Protein AF-A0A9D4Y3X2-F1 (afdb_monomer_lite)

Organism: Pisum sativum (NCBI:txid3888)

Structure (mmCIF, N/CA/C/O backbone):
data_AF-A0A9D4Y3X2-F1
#
_entry.id   AF-A0A9D4Y3X2-F1
#
loop_
_atom_site.group_PDB
_atom_site.id
_atom_site.type_symbol
_atom_site.label_atom_id
_atom_site.label_alt_id
_atom_site.label_comp_id
_atom_site.label_asym_id
_atom_site.label_entity_id
_atom_site.label_seq_id
_atom_site.pdbx_PDB_ins_code
_atom_site.Cartn_x
_atom_site.Cartn_y
_atom_site.Cartn_z
_atom_site.occupancy
_atom_site.B_iso_or_equiv
_atom_site.auth_seq_id
_atom_site.auth_comp_id
_atom_site.auth_asym_id
_atom_site.auth_atom_id
_atom_site.pdbx_PDB_model_num
ATOM 1 N N . LEU A 1 1 ? -19.653 31.927 13.052 1.00 38.72 1 LEU A N 1
ATOM 2 C CA . LEU A 1 1 ? -19.190 30.578 13.449 1.00 38.72 1 LEU A CA 1
ATOM 3 C C . LEU A 1 1 ? -17.800 30.403 12.866 1.00 38.72 1 LEU A C 1
ATOM 5 O O . LEU A 1 1 ? -17.591 30.776 11.722 1.00 38.72 1 LEU A O 1
ATOM 9 N N . LEU A 1 2 ? -16.852 30.051 13.725 1.00 43.47 2 LEU A N 1
ATOM 10 C CA . LEU A 1 2 ? -15.434 30.396 13.639 1.00 43.47 2 LEU A CA 1
ATOM 11 C C . LEU A 1 2 ? -14.735 29.738 12.442 1.00 43.47 2 LEU A C 1
ATOM 13 O O . LEU A 1 2 ? -14.564 28.525 12.418 1.00 43.47 2 LEU A O 1
ATOM 17 N N . VAL A 1 3 ? -14.277 30.555 11.491 1.00 50.66 3 VAL A N 1
ATOM 18 C CA . VAL A 1 3 ? -13.170 30.175 10.609 1.00 50.66 3 VAL A CA 1
ATOM 19 C C . VAL A 1 3 ? -11.924 30.261 11.483 1.00 50.66 3 VAL A C 1
ATOM 21 O O . VAL A 1 3 ? -11.433 31.355 11.749 1.00 5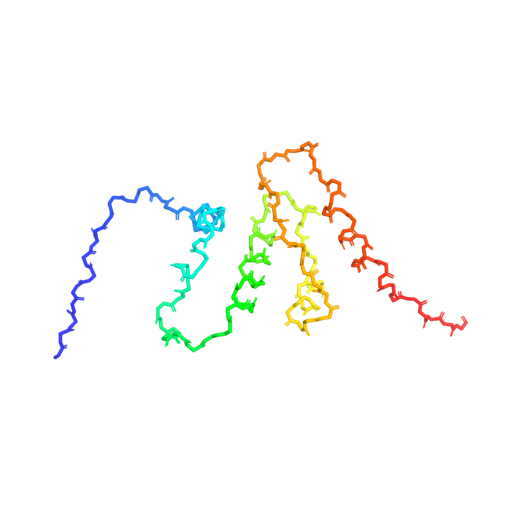0.66 3 VAL A O 1
ATOM 24 N N . THR A 1 4 ? -11.467 29.140 12.035 1.00 52.38 4 THR A N 1
ATOM 25 C CA . THR A 1 4 ? -10.153 29.104 12.684 1.00 52.38 4 THR A CA 1
ATOM 26 C C . THR A 1 4 ? -9.100 29.353 11.603 1.00 52.38 4 THR A C 1
ATOM 28 O O . THR A 1 4 ? -9.112 28.637 10.597 1.00 52.38 4 THR A O 1
ATOM 31 N N . PRO A 1 5 ? -8.213 30.351 11.757 1.00 55.62 5 PRO A N 1
ATOM 32 C CA . PRO A 1 5 ? -7.073 30.510 10.869 1.00 55.62 5 PRO A CA 1
ATOM 33 C C . PRO A 1 5 ? -6.279 29.205 10.841 1.00 55.62 5 PRO A C 1
ATOM 35 O O . PRO A 1 5 ? -6.038 28.608 11.890 1.00 55.62 5 PRO A O 1
ATOM 38 N N . ILE A 1 6 ? -5.896 28.754 9.650 1.00 59.66 6 ILE A N 1
ATOM 39 C CA . ILE A 1 6 ? -4.956 27.647 9.501 1.00 59.66 6 ILE A CA 1
ATOM 40 C C . ILE A 1 6 ? -3.632 28.190 10.040 1.00 59.66 6 ILE A C 1
ATOM 42 O O . ILE A 1 6 ? -2.959 28.962 9.361 1.00 59.66 6 ILE A O 1
ATOM 46 N N . GLU A 1 7 ? -3.308 27.908 11.298 1.00 57.66 7 GLU A N 1
ATOM 47 C CA . GLU A 1 7 ? -1.997 28.252 11.835 1.00 57.66 7 GLU A CA 1
ATOM 48 C C . GLU A 1 7 ? -0.950 27.494 11.005 1.00 57.66 7 GLU A C 1
ATOM 50 O O . GLU A 1 7 ? -1.003 26.261 10.960 1.00 57.66 7 GLU A O 1
ATOM 55 N N . PRO A 1 8 ? 0.007 28.168 10.344 1.00 56.25 8 PRO A N 1
ATOM 56 C CA . PRO A 1 8 ? 1.098 27.481 9.676 1.00 56.25 8 PRO A CA 1
ATOM 57 C C . PRO A 1 8 ? 2.081 27.011 10.753 1.00 56.25 8 PRO A C 1
ATOM 59 O O . PRO A 1 8 ? 3.078 27.663 11.050 1.00 56.25 8 PRO A O 1
ATOM 62 N N . LYS A 1 9 ? 1.768 25.886 11.400 1.00 56.34 9 LYS A N 1
ATOM 63 C CA . LYS A 1 9 ? 2.666 25.189 12.326 1.00 56.34 9 LYS A CA 1
ATOM 64 C C . LYS A 1 9 ? 3.406 24.073 11.602 1.00 56.34 9 LYS A C 1
ATOM 66 O O . LYS A 1 9 ? 3.238 22.902 11.910 1.00 56.34 9 LYS A O 1
ATOM 71 N N . ALA A 1 10 ? 4.245 24.457 10.654 1.00 55.53 10 ALA A N 1
ATOM 72 C CA . ALA A 1 10 ? 5.427 23.687 10.302 1.00 55.53 10 ALA A CA 1
ATOM 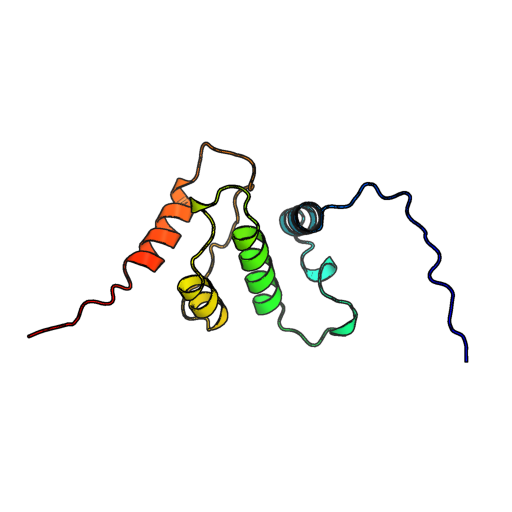73 C C . ALA A 1 10 ? 6.399 24.629 9.594 1.00 55.53 10 ALA A C 1
ATOM 75 O O . ALA A 1 10 ? 6.041 25.244 8.592 1.00 55.53 10 ALA A O 1
ATOM 76 N N . LEU A 1 11 ? 7.629 24.738 10.101 1.00 52.38 11 LEU A N 1
ATOM 77 C CA . LEU A 1 11 ? 8.752 24.932 9.191 1.00 52.38 11 LEU A CA 1
ATOM 78 C C . LEU A 1 11 ? 8.805 23.621 8.407 1.00 52.38 11 LEU A C 1
ATOM 80 O O . LEU A 1 11 ? 9.059 22.592 9.036 1.00 52.38 11 LEU A O 1
ATOM 84 N N . PRO A 1 12 ? 8.443 23.593 7.116 1.00 54.00 12 PRO A N 1
ATOM 85 C CA . PRO A 1 12 ? 8.396 22.339 6.409 1.00 54.00 12 PRO A CA 1
ATOM 86 C C . PRO A 1 12 ? 9.849 21.958 6.143 1.00 54.00 12 PRO A C 1
ATOM 88 O O . PRO A 1 12 ? 10.492 22.483 5.242 1.00 54.00 12 PRO A O 1
ATOM 91 N N . GLU A 1 13 ? 10.362 20.987 6.887 1.00 54.47 13 GLU A N 1
ATOM 92 C CA . GLU A 1 13 ? 10.879 19.846 6.143 1.00 54.47 13 GLU A CA 1
ATOM 93 C C . GLU A 1 13 ? 9.735 19.480 5.191 1.00 54.47 13 GLU A C 1
ATOM 95 O O . GLU A 1 13 ? 8.633 19.178 5.651 1.00 54.47 13 GLU A O 1
ATOM 100 N N . GLU A 1 14 ? 9.908 19.721 3.891 1.00 57.09 14 GLU A N 1
ATOM 101 C CA . GLU A 1 14 ? 8.933 19.333 2.875 1.00 57.09 14 GLU A CA 1
ATOM 102 C C . GLU A 1 14 ? 8.758 17.817 2.995 1.00 57.09 14 GLU A C 1
ATOM 104 O O . GLU A 1 14 ? 9.523 17.045 2.426 1.00 57.09 14 GLU A O 1
ATOM 109 N N . LEU A 1 15 ? 7.821 17.381 3.840 1.00 63.19 15 LEU A N 1
ATOM 110 C CA . LEU A 1 15 ? 7.575 15.971 4.078 1.00 63.19 15 LEU A CA 1
ATOM 111 C C . LEU A 1 15 ? 7.055 15.397 2.768 1.00 63.19 15 LEU A C 1
ATOM 113 O O . LEU A 1 15 ? 5.909 15.629 2.376 1.00 63.19 15 LEU A O 1
ATOM 117 N N . VAL A 1 16 ? 7.919 14.659 2.080 1.00 85.56 16 VAL A N 1
ATOM 118 C CA . VAL A 1 16 ? 7.540 13.890 0.905 1.00 85.56 16 VAL A CA 1
ATOM 119 C C . VAL A 1 16 ? 6.562 12.825 1.384 1.00 85.56 16 VAL A C 1
ATOM 121 O O . VAL A 1 16 ? 6.905 11.955 2.184 1.00 85.56 16 VAL A O 1
ATOM 124 N N . LEU A 1 17 ? 5.314 12.915 0.919 1.00 89.19 17 LEU A N 1
ATOM 125 C CA . LEU A 1 17 ? 4.233 12.038 1.370 1.00 89.19 17 LEU A CA 1
ATOM 126 C C . LEU A 1 17 ? 4.603 10.557 1.209 1.00 89.19 17 LEU A C 1
ATOM 128 O O . LEU A 1 17 ? 4.329 9.758 2.097 1.00 89.19 17 LEU A O 1
ATOM 132 N N . VAL A 1 18 ? 5.263 10.214 0.100 1.00 88.88 18 VAL A N 1
ATOM 133 C CA . VAL A 1 18 ? 5.710 8.848 -0.204 1.00 88.88 18 VAL A CA 1
ATOM 134 C C . VAL A 1 18 ? 6.680 8.335 0.863 1.00 88.88 18 VAL A C 1
ATOM 136 O O . VAL A 1 18 ? 6.484 7.232 1.367 1.00 88.88 18 VAL A O 1
ATOM 139 N N . ASP A 1 19 ? 7.658 9.149 1.269 1.00 88.50 19 ASP A N 1
ATOM 140 C CA . ASP A 1 19 ? 8.624 8.781 2.308 1.00 88.50 19 ASP A CA 1
ATOM 141 C C . ASP A 1 19 ? 7.932 8.571 3.655 1.00 88.50 19 ASP A C 1
ATOM 143 O O . ASP A 1 19 ? 8.158 7.569 4.332 1.00 88.50 19 ASP A O 1
ATOM 147 N N . TRP A 1 20 ? 7.029 9.480 4.033 1.00 90.56 20 TRP A N 1
ATOM 148 C CA . TRP A 1 20 ? 6.286 9.357 5.286 1.00 90.56 20 TRP A CA 1
ATOM 149 C C . TRP A 1 20 ? 5.405 8.101 5.317 1.00 90.56 20 TRP A C 1
ATOM 151 O O . TRP A 1 20 ? 5.414 7.367 6.307 1.00 90.56 20 TRP A O 1
ATOM 161 N N . VAL A 1 21 ? 4.679 7.817 4.231 1.00 91.94 21 VAL A N 1
ATOM 162 C CA . VAL A 1 21 ? 3.850 6.608 4.107 1.00 91.94 21 VAL A CA 1
ATOM 163 C C . VAL A 1 21 ? 4.714 5.345 4.157 1.00 91.94 21 VAL A C 1
ATOM 165 O O . VAL A 1 21 ? 4.344 4.376 4.822 1.00 91.94 21 VAL A O 1
ATOM 168 N N . TRP A 1 22 ? 5.877 5.355 3.502 1.00 90.25 22 TRP A N 1
ATOM 169 C CA . TRP A 1 22 ? 6.813 4.234 3.506 1.00 90.25 22 TRP A CA 1
ATOM 170 C C . TRP A 1 22 ? 7.328 3.907 4.915 1.00 90.25 22 TRP A C 1
ATOM 172 O O . TRP A 1 22 ? 7.354 2.739 5.311 1.00 90.25 22 TRP A O 1
ATOM 182 N N . GLU A 1 23 ? 7.696 4.921 5.703 1.00 91.31 23 GLU A N 1
ATOM 183 C CA . GLU A 1 23 ? 8.115 4.715 7.094 1.00 91.31 23 GLU A CA 1
ATOM 184 C C . GLU A 1 23 ? 6.987 4.099 7.936 1.00 91.31 23 GLU A C 1
ATOM 186 O O . GLU A 1 23 ? 7.203 3.075 8.587 1.00 91.31 23 GLU A O 1
ATOM 191 N N . ARG A 1 24 ? 5.757 4.625 7.835 1.00 93.50 24 ARG A N 1
ATOM 192 C CA . ARG A 1 24 ? 4.597 4.070 8.558 1.00 93.50 24 ARG A CA 1
ATOM 193 C C . ARG A 1 24 ? 4.293 2.629 8.156 1.00 93.50 24 ARG A C 1
ATOM 195 O O . ARG A 1 24 ? 3.951 1.822 9.021 1.00 93.50 24 ARG A O 1
ATOM 202 N N . TYR A 1 25 ? 4.443 2.293 6.874 1.00 90.75 25 TYR A N 1
ATOM 203 C CA . TYR A 1 25 ? 4.286 0.926 6.378 1.00 90.75 25 TYR A CA 1
ATOM 204 C C . TYR A 1 25 ? 5.291 -0.034 7.024 1.00 90.75 25 TYR A C 1
ATOM 206 O O . TYR A 1 25 ? 4.880 -1.049 7.587 1.00 90.75 25 TYR A O 1
ATOM 214 N N . LYS A 1 26 ? 6.588 0.307 7.022 1.00 89.88 26 LYS A N 1
ATOM 215 C CA . LYS A 1 26 ? 7.640 -0.526 7.638 1.00 89.88 26 LYS A CA 1
ATOM 216 C C . LYS A 1 26 ? 7.430 -0.746 9.132 1.00 89.88 26 LYS A C 1
ATOM 218 O O . LYS A 1 26 ? 7.781 -1.794 9.662 1.00 89.88 26 LYS A O 1
ATOM 223 N N . GLU A 1 27 ? 6.879 0.247 9.817 1.00 92.44 27 GLU A N 1
ATOM 224 C CA . GLU A 1 27 ? 6.611 0.177 11.251 1.00 92.44 27 GLU A CA 1
ATOM 225 C C . GLU A 1 27 ? 5.307 -0.564 11.590 1.00 92.44 27 GLU A C 1
ATOM 227 O O . GLU A 1 27 ? 4.956 -0.678 12.765 1.00 92.44 27 GLU A O 1
ATOM 232 N N . GLY A 1 28 ? 4.564 -1.040 10.583 1.00 89.69 28 GLY A N 1
ATOM 233 C CA . GLY A 1 28 ? 3.264 -1.686 10.768 1.00 89.69 28 GLY A CA 1
ATOM 234 C C . GLY A 1 28 ? 2.156 -0.722 11.203 1.00 89.69 28 GLY A C 1
ATOM 235 O O . GLY A 1 28 ? 1.106 -1.161 11.664 1.00 89.69 28 GLY A O 1
ATOM 236 N N . ARG A 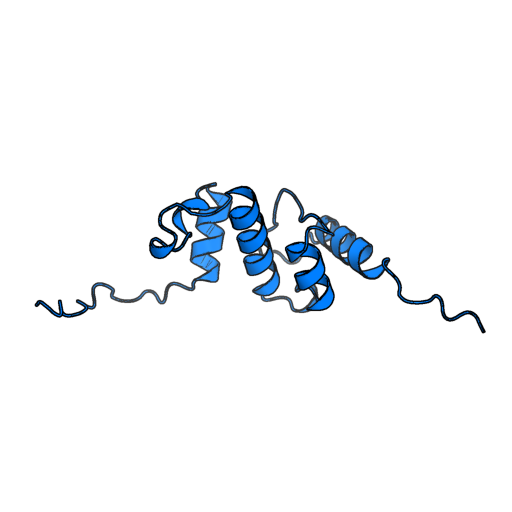1 29 ? 2.360 0.593 11.057 1.00 92.81 29 ARG A N 1
ATOM 237 C CA . ARG A 1 29 ? 1.431 1.650 11.491 1.00 92.81 29 ARG A CA 1
ATOM 238 C C . ARG A 1 29 ? 0.629 2.228 10.330 1.00 92.81 29 ARG A C 1
ATOM 240 O O . ARG A 1 29 ? 0.389 3.428 10.250 1.00 92.81 29 ARG A O 1
ATOM 247 N N . VAL A 1 30 ? 0.195 1.355 9.424 1.00 88.50 30 VAL A N 1
ATOM 248 C CA . VAL A 1 30 ? -0.522 1.724 8.193 1.00 88.50 30 VAL A CA 1
ATOM 249 C C . VAL A 1 30 ? -1.817 2.481 8.489 1.00 88.50 30 VAL A C 1
ATOM 251 O O . VAL A 1 30 ? -2.149 3.411 7.772 1.00 88.50 30 VAL A O 1
ATOM 254 N N . LEU A 1 31 ? -2.521 2.181 9.580 1.00 92.25 31 LEU A N 1
ATOM 255 C CA . LEU A 1 31 ? -3.766 2.886 9.909 1.00 92.25 31 LEU A CA 1
ATOM 256 C C . LEU A 1 31 ? -3.568 4.375 10.246 1.00 92.25 31 LEU A C 1
ATOM 258 O O . LEU A 1 31 ? -4.512 5.151 10.143 1.00 92.25 31 LEU A O 1
ATOM 262 N N . GLU A 1 32 ? -2.349 4.803 10.591 1.00 93.12 32 GLU A N 1
ATOM 263 C CA . GLU A 1 32 ? -2.044 6.216 10.864 1.00 93.12 32 GLU A CA 1
ATOM 264 C C . GLU A 1 32 ? -2.018 7.081 9.597 1.00 93.12 32 GLU A C 1
ATOM 266 O O . GLU A 1 32 ? -2.061 8.307 9.694 1.00 93.12 32 GLU A O 1
ATOM 271 N N . VAL A 1 33 ? -1.944 6.463 8.413 1.00 92.75 33 VAL A N 1
ATOM 272 C CA . VAL A 1 33 ? -1.936 7.184 7.132 1.00 92.75 33 VAL A CA 1
ATOM 273 C C . VAL A 1 33 ? -3.333 7.431 6.566 1.00 92.75 33 VAL A C 1
ATOM 275 O O . VAL A 1 33 ? -3.479 8.158 5.585 1.00 92.75 33 VAL A O 1
ATOM 278 N N . VAL A 1 34 ? -4.353 6.792 7.142 1.00 94.19 34 VAL A N 1
ATOM 279 C CA . VAL A 1 34 ? -5.720 6.834 6.626 1.00 94.19 34 VAL A CA 1
ATOM 280 C C . VAL A 1 34 ? -6.314 8.214 6.881 1.00 94.19 34 VAL A C 1
ATOM 282 O O . VAL A 1 34 ? -6.161 8.767 7.970 1.00 94.19 34 VAL A O 1
ATOM 285 N N . ASP A 1 35 ? -7.013 8.770 5.885 1.00 94.25 35 ASP A N 1
ATOM 286 C CA . ASP A 1 35 ? -7.670 10.070 6.031 1.00 94.25 35 ASP A CA 1
ATOM 287 C C . ASP A 1 35 ? -8.663 10.020 7.210 1.00 94.25 35 ASP A C 1
ATOM 289 O O . ASP A 1 35 ? -9.620 9.235 7.174 1.00 94.25 35 ASP A O 1
ATOM 293 N N . PRO A 1 36 ? -8.495 10.874 8.240 1.00 93.12 36 PRO A N 1
ATOM 294 C CA . PRO A 1 36 ? -9.397 10.919 9.384 1.00 93.12 36 PRO A CA 1
ATOM 295 C C . PRO A 1 36 ? -10.866 11.136 9.006 1.00 93.12 36 PRO A C 1
ATOM 297 O O . PRO A 1 36 ? -11.744 10.718 9.755 1.00 93.12 36 PRO A O 1
ATOM 300 N N . LYS A 1 37 ? -11.150 11.751 7.848 1.00 95.56 37 LYS A N 1
ATOM 301 C CA . LYS A 1 37 ? -12.513 11.984 7.339 1.00 95.56 37 LYS A CA 1
ATOM 302 C C . LYS A 1 37 ? -13.252 10.709 6.947 1.00 95.56 37 LYS A C 1
ATOM 304 O O . LYS A 1 37 ? -14.473 10.748 6.809 1.00 95.56 37 LYS A O 1
ATOM 309 N N . LEU A 1 38 ? -12.543 9.596 6.759 1.00 94.81 38 LEU A N 1
ATOM 310 C CA . LEU A 1 38 ? -13.178 8.295 6.561 1.00 94.81 38 LEU A CA 1
ATOM 311 C C . LEU A 1 38 ? -13.834 7.791 7.852 1.00 94.81 38 LEU A C 1
ATOM 313 O O . LEU A 1 38 ? -14.689 6.915 7.785 1.00 94.81 38 LEU A O 1
ATOM 317 N N . ASN A 1 39 ? -13.506 8.366 9.018 1.00 92.94 39 ASN A N 1
ATOM 318 C CA . ASN A 1 39 ? -14.158 8.085 10.301 1.00 92.94 39 ASN A CA 1
ATOM 319 C C . ASN A 1 39 ? -14.210 6.583 10.659 1.00 92.94 39 ASN A C 1
ATOM 321 O O . ASN A 1 39 ? -15.168 6.126 11.279 1.00 92.94 39 ASN A O 1
ATOM 325 N N . GLY A 1 40 ? -13.200 5.804 10.259 1.00 92.25 40 GLY A N 1
ATOM 326 C CA . GLY A 1 40 ? -13.178 4.352 10.478 1.00 92.25 40 GLY A CA 1
ATOM 327 C C . GLY A 1 40 ? -14.076 3.544 9.532 1.00 92.25 40 GLY A C 1
ATOM 328 O O . GLY A 1 40 ? -14.160 2.331 9.674 1.00 92.25 40 GLY A O 1
ATOM 329 N N . ASN A 1 41 ? -14.744 4.186 8.568 1.00 95.81 41 ASN A N 1
ATOM 330 C CA . ASN A 1 41 ? -15.584 3.523 7.570 1.00 95.81 41 ASN A CA 1
ATOM 331 C C . ASN A 1 41 ? -14.738 3.052 6.383 1.00 95.81 41 ASN A C 1
ATOM 333 O O . ASN A 1 41 ? -14.846 3.580 5.276 1.00 95.81 41 ASN A O 1
ATOM 337 N N . PHE A 1 42 ? -13.866 2.087 6.634 1.00 94.81 42 PHE A N 1
ATOM 338 C CA . PHE A 1 42 ? -13.033 1.453 5.621 1.00 94.81 42 PHE A CA 1
ATOM 339 C C . PHE A 1 42 ? -12.735 0.013 6.030 1.00 94.81 42 PHE A C 1
ATOM 341 O O . PHE A 1 42 ? -12.779 -0.326 7.214 1.00 94.81 42 PHE A O 1
ATOM 348 N N . ASP A 1 43 ? -12.410 -0.820 5.051 1.00 94.94 43 ASP A N 1
ATOM 349 C CA . ASP A 1 43 ? -11.860 -2.143 5.303 1.00 94.94 43 ASP A CA 1
ATOM 350 C C . ASP A 1 43 ? -10.328 -2.052 5.435 1.00 94.94 43 ASP A C 1
ATOM 352 O O . ASP A 1 43 ? -9.648 -1.438 4.609 1.00 94.94 43 ASP A O 1
ATOM 356 N N . GLU A 1 44 ? -9.765 -2.624 6.503 1.00 93.31 44 GLU A N 1
ATOM 357 C CA . GLU A 1 44 ? -8.321 -2.549 6.766 1.00 93.31 44 GLU A CA 1
ATOM 358 C C . GLU A 1 44 ? -7.490 -3.274 5.697 1.00 93.31 44 GLU A C 1
ATOM 360 O O . GLU A 1 44 ? -6.371 -2.848 5.389 1.00 93.31 44 GLU A O 1
ATOM 365 N N . SER A 1 45 ? -8.026 -4.349 5.111 1.00 91.81 45 SER A N 1
ATOM 366 C CA . SER A 1 45 ? -7.348 -5.095 4.052 1.00 91.81 45 SER A CA 1
ATOM 367 C C . SER A 1 45 ? -7.313 -4.297 2.748 1.00 91.81 45 SER A C 1
ATOM 369 O O . SER A 1 45 ? -6.261 -4.230 2.106 1.00 91.81 45 SER A O 1
ATOM 371 N N . GLU A 1 46 ? -8.399 -3.589 2.418 1.00 93.56 46 GLU A N 1
ATOM 372 C CA . GLU A 1 46 ? -8.442 -2.671 1.276 1.00 93.56 46 GLU A CA 1
ATOM 373 C C . GLU A 1 46 ? -7.478 -1.496 1.467 1.00 93.56 46 GLU A C 1
ATOM 375 O O . GLU A 1 46 ? -6.724 -1.162 0.552 1.00 93.56 46 GLU A O 1
ATOM 380 N N . VAL A 1 47 ? -7.427 -0.906 2.667 1.00 94.25 47 VAL A N 1
ATOM 381 C CA . VAL A 1 47 ? -6.463 0.158 2.994 1.00 94.25 47 VAL A CA 1
ATOM 382 C C . VAL A 1 47 ? -5.028 -0.326 2.810 1.00 94.25 47 VAL A C 1
ATOM 384 O O . VAL A 1 47 ? -4.225 0.355 2.169 1.00 94.25 47 VAL A O 1
ATOM 387 N N . MET A 1 48 ? -4.697 -1.504 3.342 1.00 92.38 48 MET A N 1
ATOM 388 C CA . MET A 1 48 ? -3.365 -2.090 3.201 1.00 92.38 48 MET A CA 1
ATOM 389 C C . MET A 1 48 ? -3.011 -2.319 1.727 1.00 92.38 48 MET A C 1
ATOM 391 O O . MET A 1 48 ? -1.908 -1.977 1.296 1.00 92.38 48 MET A O 1
ATOM 395 N N . MET A 1 49 ? -3.938 -2.869 0.940 1.00 93.38 49 MET A N 1
ATOM 396 C CA . MET A 1 49 ? -3.753 -3.097 -0.492 1.00 93.38 49 MET A CA 1
ATOM 397 C C . MET A 1 49 ? -3.532 -1.783 -1.251 1.00 93.38 49 MET A C 1
ATOM 399 O O . MET A 1 49 ? -2.547 -1.661 -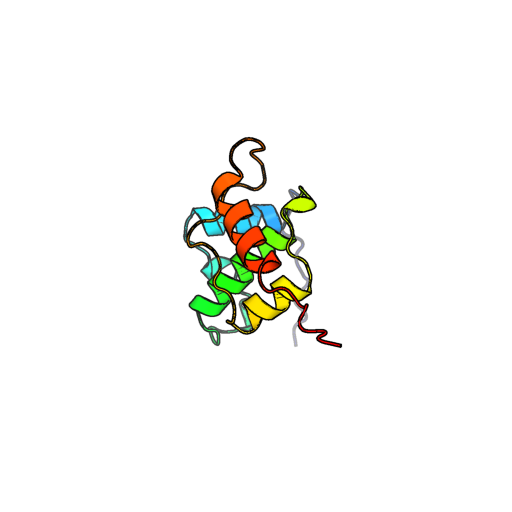1.979 1.00 93.38 49 MET A O 1
ATOM 403 N N . VAL A 1 50 ? -4.415 -0.794 -1.078 1.00 94.56 50 VAL A N 1
ATOM 404 C CA . VAL A 1 50 ? -4.342 0.494 -1.788 1.00 94.56 50 VAL A CA 1
ATOM 405 C C . VAL A 1 50 ? -3.065 1.240 -1.426 1.00 94.56 50 VAL A C 1
ATOM 407 O O . VAL A 1 50 ? -2.422 1.820 -2.300 1.00 94.56 50 VAL A O 1
ATOM 410 N N . LEU A 1 51 ? -2.648 1.187 -0.162 1.00 93.88 51 LEU A N 1
ATOM 411 C CA . LEU A 1 51 ? -1.404 1.803 0.274 1.00 93.88 51 LEU A CA 1
ATOM 412 C C . LEU A 1 51 ? -0.184 1.151 -0.373 1.00 93.88 51 LEU A C 1
ATOM 414 O O . LEU A 1 51 ? 0.682 1.850 -0.900 1.00 93.88 51 LEU A O 1
ATOM 418 N N . LYS A 1 52 ? -0.132 -0.185 -0.382 1.00 91.88 52 LYS A N 1
ATOM 419 C CA . LYS A 1 52 ? 0.938 -0.916 -1.063 1.00 91.88 52 LYS A CA 1
ATOM 420 C C . LYS A 1 52 ? 0.973 -0.584 -2.555 1.00 91.88 52 LYS A C 1
ATOM 422 O O . LYS A 1 52 ? 2.040 -0.303 -3.093 1.00 91.88 52 LYS A O 1
ATOM 427 N N . LEU A 1 53 ? -0.189 -0.566 -3.209 1.00 93.50 53 LEU A N 1
ATOM 428 C CA . LEU A 1 53 ? -0.311 -0.220 -4.623 1.00 93.50 53 LEU A CA 1
ATOM 429 C C . LEU A 1 53 ? 0.169 1.210 -4.898 1.00 93.50 53 LEU A C 1
ATOM 431 O O . LEU A 1 53 ? 0.928 1.427 -5.838 1.00 93.50 53 LEU A O 1
ATOM 435 N N . GLY A 1 54 ? -0.217 2.170 -4.054 1.00 93.50 54 GLY A N 1
ATOM 436 C CA . GLY A 1 54 ? 0.224 3.561 -4.141 1.00 93.50 54 GLY A CA 1
ATOM 437 C C . GLY A 1 54 ? 1.743 3.702 -4.043 1.00 93.50 54 GLY A C 1
ATOM 438 O O . GLY A 1 54 ? 2.345 4.367 -4.883 1.00 93.50 54 GLY A O 1
ATOM 439 N N . LEU A 1 55 ? 2.373 3.012 -3.087 1.00 91.00 55 LEU A N 1
ATOM 440 C CA . LEU A 1 55 ? 3.832 2.999 -2.927 1.00 91.00 55 LEU A CA 1
ATOM 441 C C . LEU A 1 55 ? 4.554 2.459 -4.171 1.00 91.00 55 LEU A C 1
ATOM 443 O O . LEU A 1 55 ? 5.561 3.026 -4.591 1.00 91.00 55 LEU A O 1
ATOM 447 N N . ILE A 1 56 ? 4.029 1.401 -4.793 1.00 89.00 56 ILE A N 1
ATOM 448 C CA . ILE A 1 56 ? 4.595 0.842 -6.029 1.00 89.00 56 ILE A CA 1
ATOM 449 C C . ILE A 1 56 ? 4.402 1.816 -7.203 1.00 89.00 56 ILE A C 1
ATOM 451 O O . ILE A 1 56 ? 5.335 2.065 -7.965 1.00 89.00 56 ILE A O 1
ATOM 455 N N . CYS A 1 57 ? 3.209 2.394 -7.357 1.00 92.25 57 CYS A N 1
ATOM 456 C CA . CYS A 1 57 ? 2.915 3.372 -8.409 1.00 92.25 57 CYS A CA 1
ATOM 457 C C . CYS A 1 57 ? 3.797 4.627 -8.314 1.00 92.25 57 CYS A C 1
ATOM 459 O O . CYS A 1 57 ? 4.110 5.238 -9.338 1.00 92.25 57 CYS A O 1
ATOM 461 N N . SER A 1 58 ? 4.211 4.996 -7.101 1.00 90.81 58 SER A N 1
ATOM 462 C CA . SER A 1 58 ? 5.100 6.124 -6.818 1.00 90.81 58 SER A CA 1
ATOM 463 C C . SER A 1 58 ? 6.592 5.772 -6.835 1.00 90.81 58 SER A C 1
ATOM 465 O O . SER A 1 58 ? 7.397 6.607 -6.439 1.00 90.81 58 SER A O 1
ATOM 467 N N . ASN A 1 59 ? 6.982 4.575 -7.285 1.00 86.00 59 ASN A N 1
ATOM 468 C CA . ASN A 1 59 ? 8.389 4.186 -7.352 1.00 86.00 59 ASN A CA 1
ATOM 469 C C . ASN A 1 59 ? 9.171 5.039 -8.374 1.00 86.00 59 ASN A C 1
ATOM 471 O O . ASN A 1 59 ? 8.694 5.287 -9.487 1.00 86.00 59 ASN A O 1
ATOM 475 N N . ASP A 1 60 ? 10.388 5.447 -8.004 1.00 83.06 60 ASP A N 1
ATOM 476 C CA . ASP A 1 60 ? 11.277 6.261 -8.842 1.00 83.06 60 ASP A CA 1
ATOM 477 C C . ASP A 1 60 ? 11.769 5.516 -10.091 1.00 83.06 60 ASP A C 1
ATOM 479 O O . ASP A 1 60 ? 12.081 6.140 -11.108 1.00 83.06 60 ASP A O 1
ATOM 483 N N . VAL A 1 61 ? 11.822 4.182 -10.041 1.00 82.94 61 VAL A N 1
ATOM 484 C CA . VAL A 1 61 ? 12.231 3.325 -11.154 1.00 82.94 61 VAL A CA 1
ATOM 485 C C . VAL A 1 61 ? 11.013 3.023 -12.039 1.00 82.94 61 VAL A C 1
ATOM 487 O O . VAL A 1 61 ? 10.120 2.271 -11.637 1.00 82.94 61 VAL A O 1
ATOM 490 N N . PRO A 1 62 ? 10.952 3.539 -13.285 1.00 85.69 62 PRO A N 1
ATOM 491 C CA . PRO A 1 62 ? 9.754 3.432 -14.114 1.00 85.69 62 PRO A CA 1
ATOM 492 C C . PRO A 1 62 ? 9.312 2.005 -14.433 1.00 85.69 62 PRO A C 1
ATOM 494 O O . PRO A 1 62 ? 8.118 1.787 -14.607 1.00 85.69 62 PRO A O 1
ATOM 497 N N . THR A 1 63 ? 10.254 1.063 -14.521 1.00 82.44 63 THR A N 1
ATOM 498 C CA . THR A 1 63 ? 10.006 -0.345 -14.867 1.00 82.44 63 THR A CA 1
ATOM 499 C C . THR A 1 63 ? 9.363 -1.146 -13.734 1.00 82.44 63 THR A C 1
ATOM 501 O O . THR A 1 63 ? 8.809 -2.204 -13.999 1.00 82.44 63 THR A O 1
ATOM 504 N N . ILE A 1 64 ? 9.394 -0.641 -12.495 1.00 82.19 64 ILE A N 1
ATOM 505 C CA . ILE A 1 64 ? 8.716 -1.250 -11.337 1.00 82.19 64 ILE A CA 1
ATOM 506 C C . ILE A 1 64 ? 7.239 -0.833 -11.285 1.00 82.19 64 ILE A C 1
ATOM 508 O O . ILE A 1 64 ? 6.401 -1.532 -10.719 1.00 82.19 64 ILE A O 1
ATOM 512 N N . ARG A 1 65 ? 6.881 0.313 -11.870 1.00 87.94 65 ARG A N 1
ATOM 513 C CA . ARG A 1 65 ? 5.507 0.815 -11.792 1.00 87.94 65 ARG A CA 1
ATOM 514 C C . ARG A 1 65 ? 4.565 -0.074 -12.614 1.00 87.94 65 ARG A C 1
ATOM 516 O O . ARG A 1 65 ? 4.854 -0.336 -13.782 1.00 87.94 65 ARG A O 1
ATOM 523 N N . PRO A 1 66 ? 3.414 -0.491 -12.063 1.00 89.88 66 PRO A N 1
ATOM 524 C CA . PRO A 1 66 ? 2.428 -1.242 -12.819 1.00 89.88 66 PRO A CA 1
ATOM 525 C C . PRO A 1 66 ? 1.809 -0.369 -13.915 1.00 89.88 66 PRO A C 1
ATOM 527 O O . PRO A 1 66 ? 1.590 0.833 -13.756 1.00 89.88 66 PRO A O 1
ATOM 530 N N . SER A 1 67 ? 1.460 -0.994 -15.033 1.00 91.44 67 SER A N 1
ATOM 531 C CA . SER A 1 67 ? 0.563 -0.411 -16.025 1.00 91.44 67 SER A CA 1
ATOM 532 C C . SER A 1 67 ? -0.827 -0.175 -15.429 1.00 91.44 67 SER A C 1
ATOM 534 O O . SER A 1 67 ? -1.276 -0.898 -14.538 1.00 91.44 67 SER A O 1
ATOM 536 N N . MET A 1 68 ? -1.576 0.778 -15.988 1.00 94.81 68 MET A N 1
ATOM 537 C CA . MET A 1 68 ? -2.941 1.062 -15.527 1.00 94.81 68 MET A CA 1
ATOM 538 C C . MET A 1 68 ? -3.872 -0.155 -15.583 1.00 94.81 68 MET A C 1
ATOM 540 O O . MET A 1 68 ? -4.736 -0.300 -14.725 1.00 94.81 68 MET A O 1
ATOM 544 N N . ARG A 1 69 ? -3.675 -1.066 -16.547 1.00 92.88 69 ARG A N 1
ATOM 545 C CA . ARG A 1 69 ? -4.431 -2.326 -16.601 1.00 92.88 69 ARG A CA 1
ATOM 546 C C . ARG A 1 69 ? -4.167 -3.184 -15.364 1.00 92.88 69 ARG A C 1
ATOM 548 O O . ARG A 1 69 ? -5.099 -3.756 -14.819 1.00 92.88 69 ARG A O 1
ATOM 555 N N . GLN A 1 70 ? -2.915 -3.279 -14.926 1.00 90.00 70 GLN A N 1
ATOM 556 C CA . GLN A 1 70 ? -2.542 -4.045 -13.736 1.00 90.00 70 GLN A CA 1
ATOM 557 C C . GLN A 1 70 ? -3.092 -3.389 -12.464 1.00 90.00 70 GLN A C 1
ATOM 559 O O . GLN A 1 70 ? -3.646 -4.089 -11.626 1.00 90.00 70 GLN A O 1
ATOM 564 N N . VAL A 1 71 ? -3.017 -2.056 -12.361 1.00 93.38 71 VAL A N 1
ATOM 565 C CA . VAL A 1 71 ? -3.596 -1.281 -11.246 1.00 93.38 71 VAL A CA 1
ATOM 566 C C . VAL A 1 71 ? -5.081 -1.595 -11.069 1.00 93.38 71 VAL A C 1
ATOM 568 O O . VAL A 1 71 ? -5.497 -1.935 -9.969 1.00 93.38 71 VAL A O 1
ATOM 571 N N . VAL A 1 72 ? -5.868 -1.530 -12.148 1.00 95.00 72 VAL A N 1
ATOM 572 C CA . VAL A 1 72 ? -7.313 -1.809 -12.092 1.00 95.00 72 VAL A CA 1
ATOM 573 C C . VAL A 1 72 ? -7.582 -3.247 -11.655 1.00 95.00 72 VAL A C 1
ATOM 575 O O . VAL A 1 72 ? -8.368 -3.455 -10.745 1.00 95.00 72 VAL A O 1
ATOM 578 N N . ARG A 1 73 ? -6.865 -4.231 -12.209 1.00 93.00 73 ARG A N 1
ATOM 579 C CA . ARG A 1 73 ? -7.036 -5.643 -11.824 1.00 93.00 73 ARG A CA 1
ATOM 580 C C . ARG A 1 73 ? -6.726 -5.912 -10.351 1.00 93.00 73 ARG A C 1
ATOM 582 O O . ARG A 1 73 ? -7.376 -6.753 -9.743 1.00 93.00 73 ARG A O 1
ATOM 589 N N . ILE A 1 74 ? -5.742 -5.215 -9.782 1.00 93.12 74 ILE A N 1
ATOM 590 C CA . ILE A 1 74 ? -5.435 -5.302 -8.347 1.00 93.12 74 ILE A CA 1
ATOM 591 C C . ILE A 1 74 ? -6.576 -4.683 -7.531 1.00 93.12 74 ILE A C 1
ATOM 593 O O . ILE A 1 74 ? -7.034 -5.297 -6.576 1.00 93.12 74 ILE A O 1
ATOM 597 N N . LEU A 1 75 ? -7.069 -3.504 -7.926 1.00 94.19 75 LEU A N 1
ATOM 598 C CA . LEU A 1 75 ? -8.188 -2.834 -7.250 1.00 94.19 75 LEU A CA 1
ATOM 599 C C . LEU A 1 75 ? -9.505 -3.621 -7.339 1.00 94.19 75 LEU A C 1
ATOM 601 O O . LEU A 1 75 ? -10.289 -3.583 -6.398 1.00 94.19 75 LEU A O 1
ATOM 605 N N . ASP A 1 76 ? -9.720 -4.357 -8.430 1.00 94.12 76 ASP A N 1
ATOM 606 C CA . ASP A 1 76 ? -10.862 -5.260 -8.618 1.00 94.12 76 ASP A CA 1
ATOM 607 C C . ASP A 1 76 ? -10.687 -6.604 -7.877 1.00 94.12 76 ASP A C 1
ATOM 609 O O . ASP A 1 76 ? -11.578 -7.454 -7.906 1.00 94.12 76 ASP A O 1
ATOM 613 N N . GLY A 1 77 ? -9.542 -6.825 -7.217 1.00 89.62 77 GLY A N 1
ATOM 614 C CA . GLY A 1 77 ? -9.245 -8.052 -6.472 1.00 89.62 77 GLY A CA 1
ATOM 615 C C . GLY A 1 77 ? -8.917 -9.266 -7.347 1.00 89.62 77 GLY A C 1
ATOM 616 O O . GLY A 1 77 ? -8.855 -10.386 -6.847 1.00 89.62 77 GLY A O 1
ATOM 617 N N . GLU A 1 78 ? -8.683 -9.081 -8.650 1.00 89.06 78 GLU A N 1
ATOM 618 C CA . GLU A 1 78 ? -8.296 -10.172 -9.554 1.00 89.06 78 GLU A CA 1
ATOM 619 C C . GLU A 1 78 ? -6.853 -10.642 -9.331 1.00 89.06 78 GLU A C 1
ATOM 621 O O . GLU A 1 78 ? -6.472 -11.730 -9.772 1.00 89.06 78 GLU A O 1
ATOM 626 N N . VAL A 1 79 ? -6.020 -9.785 -8.733 1.00 85.06 79 VAL A N 1
ATOM 627 C CA . VAL A 1 79 ? -4.589 -10.019 -8.542 1.00 85.06 79 VAL A CA 1
ATOM 628 C C . VAL A 1 79 ? -4.158 -9.511 -7.169 1.00 85.06 79 VAL A C 1
ATOM 630 O O . VAL A 1 79 ? -4.279 -8.326 -6.872 1.00 85.06 79 VAL A O 1
ATOM 633 N N . GLU A 1 80 ? -3.609 -10.403 -6.347 1.00 84.00 80 GLU A N 1
ATOM 634 C CA . GLU A 1 80 ? -3.119 -10.070 -5.007 1.00 84.00 80 GLU A CA 1
ATOM 635 C C . GLU A 1 80 ? -1.701 -9.490 -5.042 1.00 84.00 80 GLU A C 1
ATOM 637 O O . GLU A 1 80 ? -0.828 -9.985 -5.753 1.00 84.00 80 GLU A O 1
ATOM 642 N N . LEU A 1 81 ? -1.447 -8.460 -4.232 1.00 83.56 81 LEU A N 1
ATOM 643 C CA . LEU A 1 81 ? -0.102 -7.914 -4.046 1.00 83.56 81 LEU A CA 1
ATOM 644 C C . LEU A 1 81 ? 0.752 -8.799 -3.124 1.00 83.56 81 LEU A C 1
ATOM 646 O O . LEU A 1 81 ? 0.219 -9.427 -2.209 1.00 83.56 81 LEU A O 1
ATOM 650 N N . PRO A 1 82 ? 2.090 -8.773 -3.271 1.00 76.88 82 PRO A N 1
ATOM 651 C CA . PRO A 1 82 ? 2.988 -9.429 -2.330 1.00 76.88 82 PRO A CA 1
ATOM 652 C C . PRO A 1 82 ? 2.756 -8.997 -0.872 1.00 76.88 82 PRO A C 1
ATOM 654 O O . PRO A 1 82 ? 2.410 -7.848 -0.556 1.00 76.88 82 PRO A O 1
ATOM 657 N N . ASN A 1 83 ? 3.006 -9.928 0.050 1.00 73.12 83 ASN A N 1
ATOM 658 C CA . ASN A 1 83 ? 2.871 -9.676 1.485 1.00 73.12 83 ASN A CA 1
ATOM 659 C C . ASN A 1 83 ? 3.848 -8.600 1.983 1.00 73.12 83 ASN A C 1
ATOM 661 O O . ASN A 1 83 ? 3.464 -7.775 2.815 1.00 73.12 83 ASN A O 1
ATOM 665 N N . GLU A 1 84 ? 5.048 -8.541 1.405 1.00 72.50 84 GLU A N 1
ATOM 666 C CA . GLU A 1 84 ? 6.106 -7.597 1.765 1.00 72.50 84 GLU A CA 1
ATOM 667 C C . GLU A 1 84 ? 6.551 -6.781 0.546 1.00 72.50 84 GLU A C 1
ATOM 669 O O . GLU A 1 84 ? 6.800 -7.333 -0.528 1.00 72.50 84 GLU A O 1
ATOM 674 N N . LEU A 1 85 ? 6.669 -5.462 0.718 1.00 73.62 85 LEU A N 1
ATOM 675 C CA . LEU A 1 85 ? 7.288 -4.576 -0.268 1.00 73.62 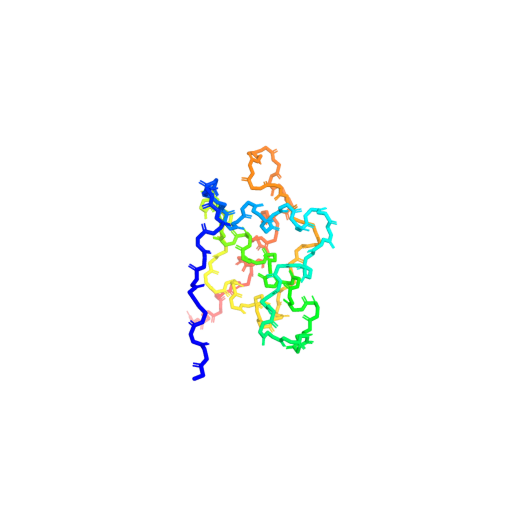85 LEU A CA 1
ATOM 676 C C . LEU A 1 85 ? 8.778 -4.400 0.043 1.00 73.62 85 LEU A C 1
ATOM 678 O O . LEU A 1 85 ? 9.158 -4.197 1.196 1.00 73.62 85 LEU A O 1
ATOM 682 N N . ARG A 1 86 ? 9.625 -4.422 -0.991 1.00 64.69 86 ARG A N 1
ATOM 683 C CA . ARG A 1 86 ? 11.046 -4.051 -0.871 1.00 64.69 86 ARG A CA 1
ATOM 684 C C . ARG A 1 86 ? 11.216 -2.534 -0.969 1.00 64.69 86 ARG A C 1
ATOM 686 O O . ARG A 1 86 ? 10.381 -1.861 -1.571 1.00 64.69 86 ARG A O 1
ATOM 693 N N . GLN A 1 87 ? 12.280 -2.001 -0.360 1.00 60.47 87 GLN A N 1
ATOM 694 C CA . GLN A 1 87 ? 12.555 -0.561 -0.378 1.00 60.47 87 GLN A CA 1
ATOM 695 C C . GLN A 1 87 ? 12.642 -0.019 -1.812 1.00 60.47 87 GLN A C 1
ATOM 697 O O . GLN A 1 87 ? 13.345 -0.613 -2.626 1.00 60.47 87 GLN A O 1
ATOM 702 N N . PRO A 1 88 ? 12.031 1.146 -2.106 1.00 55.88 88 PRO A N 1
ATOM 703 C CA . PRO A 1 88 ? 12.175 1.812 -3.402 1.00 55.88 88 PRO A CA 1
ATOM 704 C C . PRO A 1 88 ? 13.616 2.209 -3.775 1.00 55.88 88 PRO A C 1
ATOM 706 O O . PRO A 1 88 ? 13.848 2.604 -4.911 1.00 55.88 88 PRO A O 1
ATOM 709 N N . ARG A 1 89 ? 14.579 2.133 -2.838 1.00 56.62 89 ARG A N 1
ATOM 710 C CA . ARG A 1 89 ? 15.930 2.707 -2.977 1.00 56.62 89 ARG A CA 1
ATOM 711 C C . ARG A 1 89 ? 17.057 1.720 -3.311 1.00 56.62 89 ARG A C 1
ATOM 713 O O . ARG A 1 89 ? 18.157 2.183 -3.600 1.00 56.62 89 ARG A O 1
ATOM 720 N N . ASP A 1 90 ? 16.812 0.409 -3.336 1.00 45.06 90 ASP A N 1
ATOM 721 C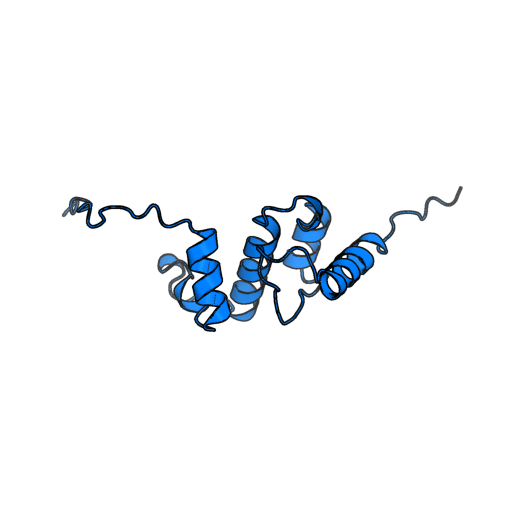 CA . ASP A 1 90 ? 17.884 -0.585 -3.498 1.00 45.06 90 ASP A CA 1
ATOM 722 C C . ASP A 1 90 ? 17.802 -1.311 -4.854 1.00 45.06 90 ASP A C 1
ATOM 724 O O . ASP A 1 90 ? 16.917 -2.125 -5.106 1.00 45.06 90 ASP A O 1
ATOM 728 N N . ILE A 1 91 ? 18.765 -1.006 -5.729 1.00 53.84 91 ILE A N 1
ATOM 729 C CA . ILE A 1 91 ? 18.866 -1.437 -7.139 1.00 53.84 91 ILE A CA 1
ATOM 730 C C . ILE A 1 91 ? 19.154 -2.949 -7.309 1.00 53.84 91 ILE A C 1
ATOM 732 O O . ILE A 1 91 ? 19.035 -3.475 -8.410 1.00 53.84 91 ILE A O 1
ATOM 736 N N . GLU A 1 92 ? 19.505 -3.693 -6.256 1.00 47.44 92 GLU A N 1
ATOM 737 C CA . GLU A 1 92 ? 20.159 -5.008 -6.417 1.00 47.44 92 GLU A CA 1
ATOM 738 C C . GLU A 1 92 ? 19.338 -6.251 -6.041 1.00 47.44 92 GLU A C 1
ATOM 740 O O . GLU A 1 92 ? 19.875 -7.356 -6.015 1.00 47.44 92 GLU A O 1
ATOM 745 N N . SER A 1 93 ? 18.033 -6.163 -5.775 1.00 45.75 93 SER A N 1
ATOM 746 C CA . SER A 1 93 ? 17.242 -7.379 -5.502 1.00 45.75 93 SER A CA 1
ATOM 747 C C . SER A 1 93 ? 15.778 -7.221 -5.908 1.00 45.75 93 SER A C 1
ATOM 749 O O . SER A 1 93 ? 14.895 -7.100 -5.060 1.00 45.75 93 SER A O 1
ATOM 751 N N . GLN A 1 94 ? 15.498 -7.247 -7.211 1.00 51.38 94 GLN A N 1
ATOM 752 C CA . GLN A 1 94 ? 14.144 -7.146 -7.785 1.00 51.38 94 GLN A CA 1
ATOM 753 C C . GLN A 1 94 ? 13.453 -8.498 -8.053 1.00 51.38 94 GLN A C 1
ATOM 755 O O . GLN A 1 94 ? 12.290 -8.530 -8.447 1.00 51.38 94 GLN A O 1
ATOM 760 N N . GLU A 1 95 ? 14.116 -9.619 -7.752 1.00 48.56 95 GLU A N 1
ATOM 761 C CA . GLU A 1 95 ? 13.700 -10.961 -8.201 1.00 48.56 95 GLU A CA 1
ATOM 762 C C . GLU A 1 95 ? 12.267 -11.378 -7.804 1.00 48.56 95 GLU A C 1
ATOM 764 O O . GLU A 1 95 ? 11.624 -12.119 -8.538 1.00 48.56 95 GLU A O 1
ATOM 769 N N . GLY A 1 96 ? 11.732 -10.888 -6.676 1.00 50.88 96 GLY A N 1
ATOM 770 C CA . GLY A 1 96 ? 10.383 -11.254 -6.212 1.00 50.88 96 GLY A CA 1
ATOM 771 C C . GLY A 1 96 ? 9.250 -10.412 -6.809 1.00 50.88 96 GLY A C 1
ATOM 772 O O . GLY A 1 96 ? 8.099 -10.839 -6.812 1.00 50.88 96 GLY A O 1
ATOM 773 N N . PHE A 1 97 ? 9.560 -9.216 -7.309 1.00 53.88 97 PHE A N 1
ATOM 774 C CA . PHE A 1 97 ? 8.563 -8.312 -7.885 1.00 53.88 97 PHE A CA 1
ATOM 775 C C . PHE A 1 97 ? 8.465 -8.482 -9.405 1.00 53.88 97 PHE A C 1
ATOM 777 O O . PHE A 1 97 ? 7.372 -8.415 -9.965 1.00 53.88 97 PHE A O 1
ATOM 784 N N . ASP A 1 98 ? 9.579 -8.819 -10.057 1.00 54.03 98 ASP A N 1
ATOM 785 C CA . ASP A 1 98 ? 9.598 -9.172 -11.477 1.00 54.03 98 ASP A CA 1
ATOM 786 C C . ASP A 1 98 ? 8.753 -10.428 -11.753 1.00 54.03 98 ASP A C 1
ATOM 788 O O . ASP A 1 98 ? 8.071 -10.500 -12.770 1.00 54.03 98 ASP A O 1
ATOM 792 N N . GLU A 1 99 ? 8.706 -11.395 -10.827 1.00 55.78 99 GLU A N 1
ATOM 793 C CA . GLU A 1 99 ? 7.812 -12.555 -10.941 1.00 55.78 99 GLU A CA 1
ATOM 794 C C . GLU A 1 99 ? 6.329 -12.160 -10.867 1.00 55.78 99 GLU A C 1
ATOM 796 O O . GLU A 1 99 ? 5.514 -12.670 -11.638 1.00 55.78 99 GLU A O 1
ATOM 801 N N . PHE A 1 100 ? 5.983 -11.207 -10.000 1.00 60.25 100 PHE A N 1
ATOM 802 C CA . PHE A 1 100 ? 4.633 -10.654 -9.909 1.00 60.25 100 PHE A CA 1
ATOM 803 C C . PHE A 1 100 ? 4.238 -9.898 -11.189 1.00 60.25 100 PHE A C 1
ATOM 805 O O . PHE A 1 100 ? 3.174 -10.153 -11.759 1.00 60.25 100 PHE A O 1
ATOM 812 N N . LEU A 1 101 ? 5.118 -9.034 -11.705 1.00 60.28 101 LEU A N 1
ATOM 813 C CA . LEU A 1 101 ? 4.925 -8.354 -12.991 1.00 60.28 101 LEU A CA 1
ATOM 814 C C . LEU A 1 101 ? 4.821 -9.350 -14.155 1.00 60.28 101 LEU A C 1
ATOM 816 O O . LEU A 1 101 ? 3.970 -9.188 -15.028 1.00 60.28 101 LEU A O 1
ATOM 820 N N . ARG A 1 102 ? 5.598 -10.436 -14.129 1.00 60.00 102 ARG A N 1
ATOM 821 C CA . ARG A 1 102 ? 5.527 -11.527 -15.111 1.00 60.00 102 ARG A CA 1
ATOM 822 C C . ARG A 1 102 ? 4.195 -12.283 -15.042 1.00 60.00 102 ARG A C 1
ATOM 824 O O . ARG A 1 102 ? 3.627 -12.628 -16.079 1.00 60.00 102 ARG A O 1
ATOM 831 N N . CYS A 1 103 ? 3.646 -12.521 -13.851 1.00 55.66 103 CYS A N 1
ATOM 832 C CA . CYS A 1 103 ? 2.295 -13.080 -13.687 1.00 55.66 103 CYS A CA 1
ATOM 833 C C . CYS A 1 103 ? 1.215 -12.132 -14.235 1.00 55.66 103 CYS A C 1
ATOM 835 O O . CYS A 1 103 ? 0.213 -12.569 -14.802 1.00 55.66 103 CYS A O 1
ATOM 837 N N . LEU A 1 104 ? 1.437 -10.823 -14.135 1.00 57.22 104 LEU A N 1
ATOM 838 C CA . LEU A 1 104 ? 0.554 -9.826 -14.723 1.00 57.22 104 LEU A CA 1
ATOM 839 C C . LEU A 1 104 ? 0.669 -9.755 -16.264 1.00 57.22 104 LEU A C 1
ATOM 841 O O . LEU A 1 104 ? -0.354 -9.595 -16.936 1.00 57.22 104 LEU A O 1
ATOM 845 N N . GLU A 1 105 ? 1.870 -9.917 -16.827 1.00 54.06 105 GLU A N 1
ATOM 846 C CA . GLU A 1 105 ? 2.127 -9.969 -18.278 1.00 54.06 105 GLU A CA 1
ATOM 847 C C . GLU A 1 105 ? 1.606 -11.256 -18.941 1.00 54.06 105 GLU A C 1
ATOM 849 O O . GLU A 1 105 ? 1.101 -11.216 -20.061 1.00 54.06 105 GLU A O 1
ATOM 854 N N . THR A 1 106 ? 1.655 -12.396 -18.245 1.00 49.00 106 THR A N 1
ATOM 855 C CA . THR A 1 106 ? 1.218 -13.703 -18.782 1.00 49.00 106 THR A CA 1
ATOM 856 C C . THR A 1 106 ? -0.302 -13.880 -18.870 1.00 49.00 106 THR A C 1
ATOM 858 O O . THR A 1 106 ? -0.764 -14.842 -19.485 1.00 49.00 106 THR A O 1
ATOM 861 N N . SER A 1 107 ? -1.102 -12.919 -18.386 1.00 44.50 107 SER A N 1
ATOM 862 C CA . SER A 1 107 ? -2.531 -12.797 -18.740 1.00 44.50 107 SER A CA 1
ATOM 863 C C . SER A 1 107 ? -2.705 -12.222 -20.161 1.00 44.50 107 SER A C 1
ATOM 865 O O . SER A 1 107 ? -3.292 -11.156 -20.396 1.00 44.50 107 SER A O 1
ATOM 867 N N . SER A 1 108 ? -2.103 -12.926 -21.120 1.00 52.88 108 SER A N 1
ATOM 868 C CA . SER A 1 108 ? -2.080 -12.604 -22.540 1.00 52.88 108 SER A CA 1
ATOM 869 C C . SER A 1 108 ? -3.503 -12.513 -23.098 1.00 52.88 108 SER A C 1
ATOM 871 O O . SER A 1 108 ? -4.277 -13.471 -23.078 1.00 52.88 108 SER A O 1
ATOM 873 N N . PHE A 1 109 ? -3.827 -11.328 -23.620 1.00 56.03 109 PHE A N 1
ATOM 874 C CA . PHE A 1 109 ? -4.713 -11.202 -24.768 1.00 56.03 109 PHE A CA 1
ATOM 875 C C . PHE A 1 109 ? -3.933 -11.747 -25.964 1.00 56.03 109 PHE A C 1
ATOM 877 O O . PHE A 1 109 ? -3.106 -11.026 -26.496 1.00 56.03 109 PHE A O 1
ATOM 884 N N . ASP A 1 110 ? -4.171 -13.000 -26.334 1.00 48.41 110 ASP A N 1
ATOM 885 C CA . ASP A 1 110 ? -4.149 -13.461 -27.723 1.00 48.41 110 ASP A CA 1
ATOM 886 C C . ASP A 1 110 ? -4.910 -14.792 -27.806 1.00 48.41 110 ASP A C 1
ATOM 888 O O . ASP A 1 110 ? -4.358 -15.886 -27.877 1.00 48.41 110 ASP A O 1
ATOM 892 N N . GLN A 1 111 ? -6.238 -14.691 -27.812 1.00 48.72 111 GLN A N 1
ATOM 893 C CA . GLN A 1 111 ? -7.056 -15.580 -28.632 1.00 48.72 111 GLN A CA 1
ATOM 894 C C . GLN A 1 111 ? -7.696 -14.728 -29.726 1.00 48.72 111 GLN A C 1
ATOM 896 O O . GLN A 1 111 ? -8.882 -14.421 -29.695 1.00 48.72 111 GLN A O 1
ATOM 901 N N . THR A 1 112 ? -6.895 -14.336 -30.715 1.00 41.59 112 THR A N 1
ATOM 902 C CA . THR A 1 112 ? -7.413 -14.142 -32.069 1.00 41.59 112 THR A CA 1
ATOM 903 C C . THR A 1 112 ? -7.075 -15.409 -32.850 1.00 41.59 112 THR A C 1
ATOM 905 O O . THR A 1 112 ? -6.030 -15.546 -33.469 1.00 41.59 112 THR A O 1
ATOM 908 N N . SER A 1 113 ? -7.953 -16.410 -32.741 1.00 49.31 113 SER A N 1
ATOM 909 C CA . SER A 1 113 ? -8.025 -17.460 -33.758 1.00 49.31 113 SER A CA 1
ATOM 910 C C . SER A 1 113 ? -8.758 -16.891 -34.966 1.00 49.31 113 SER A C 1
ATOM 912 O O . SER A 1 113 ? -9.946 -16.584 -34.859 1.00 49.31 113 SER A O 1
ATOM 914 N N . SER A 1 114 ? -8.065 -16.754 -36.093 1.00 44.56 114 SER A N 1
ATOM 915 C CA . SER A 1 114 ? -8.598 -16.855 -37.462 1.00 44.56 114 SER A CA 1
ATOM 916 C C . SER A 1 114 ? -7.446 -17.031 -38.440 1.00 44.56 114 SER A C 1
ATOM 918 O O . SER A 1 114 ? -6.496 -16.225 -38.363 1.00 44.56 114 SER A O 1
#

Foldseek 3Di:
DDPDPPPPPDPDPVPPLLVVCVVCVVVVNLVVNDDCVCVPVDDPVLSNQVSVLVNQCPQPDPVSRDDPVVVVCSNVVVADDDPDDDDSPDPPDCVVSVVSVVVVVVVDPDPPDD

Secondary structure (DSSP, 8-state):
----------------HHHHHHHHHHTT-GGGGS-GGGTT-S-HHHHHHHHHHHHHHT-SSTTTSPPHHHHHHHHTTSSPPPSSPPPTT-TT--HHHHHHHHHHHTS-------

Sequence (114 aa):
LLVTPIEPKALPEELVLVDWVWERYKEGRVLEVVDPKLNGNFDESEVMMVLKLGLICSNDVPTIRPSMRQVVRILDGEVELPNELRQPRDIESQEGFDEFLRCLETSSFDQTSS

InterPro domains:
  IPR011009 Protein kinase-like domain superfamily [SSF56112] (14-91)
  IPR052059 Cysteine-rich Ser/Thr receptor-like kinase [PTHR47973] (14-93)

pLDDT: mean 75.77, std 18.81, range [38.72, 95.81]

Radius of gyration: 18.22 Å; chains: 1; bounding box: 39×48×51 Å